Protein AF-A0A1C6T5E4-F1 (afdb_monomer)

Organism: NCBI:txid145854

Solvent-accessible surface area (backbone atoms only — not comparable to full-atom values): 5667 Å² total; per-residue (Å²): 103,76,67,54,27,62,72,72,73,42,65,68,41,74,48,92,82,80,57,68,32,28,40,30,59,60,94,55,29,37,40,41,38,36,61,46,80,46,91,49,88,66,25,62,85,34,36,33,45,46,48,71,50,62,73,58,82,50,62,70,59,54,50,53,49,50,53,58,51,49,70,65,74,63,53,45,43,56,43,64,56,96,87,38,61,74,43,48,79,83,54,67,45,90,78,107

Mean predicted aligned error: 6.54 Å

Sequence (96 aa):
MADLEVVLGFKLSPERTGKEMFLGGDDRGHAWLTWEPEDWEPFQSHPFTLDIATSEPEVPYVTSLFERLAGLGRYRVILLLDHACVRSTHFPCEEW

Foldseek 3Di:
DVLLCVLQVWDWDADPPPFRWTWIDDQFWIKIKGFACDPDPPCPQARIEIDIDGPPPPPVVLVSSQVSVVVVVRHWDFDDDPNQTPDTSGDDSVVD

pLDDT: mean 79.32, std 7.21, range [57.06, 90.12]

Radius of gyration: 13.11 Å; Cα contacts (8 Å, |Δi|>4): 151; chains: 1; bounding box: 26×29×33 Å

Nearest PDB structures (foldseek):
  6x04-assembly1_I  TM=5.655E-01  e=2.735E+00  Saccharomyces cerevisiae S288C
  6a27-assembly1_A  TM=3.890E-01  e=1.676E+00  Deinococcus radiodurans R1 = ATCC 13939 = DSM 20539
  6x04-assembly1_C  TM=5.423E-01  e=6.057E+00  Saccharomyces cerevisiae S288C
  6x04-assembly1_A  TM=5.757E-01  e=8.224E+00  Saccharomyces cerevisiae S288C
  4mpd-assembly1_A-2  TM=4.310E-01  e=7.736E+00  Staphylococcus aureus subsp. aureus MW2

Secondary structure (DSSP, 8-state):
-HHHHHHHSS--EE-TTSSSEEEEEETTEEEEEEE---SSTTTTT--EEEEEEES---HHHHHHHHHHHHTTSSSEEEEEETTEEEEESSS-GGG-

Structure (mmCIF, N/CA/C/O backbone):
data_AF-A0A1C6T5E4-F1
#
_entry.id   AF-A0A1C6T5E4-F1
#
loop_
_atom_site.group_PDB
_atom_site.id
_atom_site.type_symbol
_atom_site.label_atom_id
_atom_site.label_alt_id
_atom_site.label_comp_id
_atom_site.label_asym_id
_atom_site.label_entity_id
_atom_site.label_seq_id
_atom_site.pdbx_PDB_ins_code
_atom_site.Cartn_x
_atom_site.Cartn_y
_atom_site.Cartn_z
_atom_site.occupancy
_atom_site.B_iso_or_equiv
_atom_site.auth_seq_id
_atom_site.auth_comp_id
_atom_site.auth_asym_id
_atom_site.auth_atom_id
_atom_site.pdbx_PDB_model_num
ATOM 1 N N . MET A 1 1 ? -7.423 -4.429 8.553 1.00 74.50 1 MET A N 1
ATOM 2 C CA . MET A 1 1 ? -6.129 -4.871 9.128 1.00 74.50 1 MET A CA 1
ATOM 3 C C . MET A 1 1 ? -5.915 -6.350 8.851 1.00 74.50 1 MET A C 1
ATOM 5 O O . MET A 1 1 ? -5.080 -6.634 8.015 1.00 74.50 1 MET A O 1
ATOM 9 N N . ALA A 1 2 ? -6.685 -7.281 9.430 1.00 79.06 2 ALA A N 1
ATOM 10 C CA . ALA A 1 2 ? -6.495 -8.719 9.162 1.00 79.06 2 ALA A CA 1
ATOM 11 C C . ALA A 1 2 ? -6.617 -9.110 7.671 1.00 79.06 2 ALA A C 1
ATOM 13 O O . ALA A 1 2 ? -5.887 -9.958 7.180 1.00 79.06 2 ALA A O 1
ATOM 14 N N . ASP A 1 3 ? -7.524 -8.472 6.937 1.00 83.81 3 ASP A N 1
ATOM 15 C CA . ASP A 1 3 ? -7.690 -8.613 5.487 1.00 83.81 3 ASP A CA 1
ATOM 16 C C . ASP A 1 3 ? -6.502 -8.052 4.690 1.00 83.81 3 ASP A C 1
ATOM 18 O O . ASP A 1 3 ? -6.034 -8.682 3.746 1.00 83.81 3 ASP A O 1
ATOM 22 N N . LEU A 1 4 ? -5.989 -6.893 5.110 1.00 84.38 4 LEU A N 1
ATOM 23 C CA . LEU A 1 4 ? -4.816 -6.255 4.523 1.00 84.38 4 LEU A CA 1
ATOM 24 C C . LEU A 1 4 ? -3.569 -7.130 4.706 1.00 84.38 4 LEU A C 1
ATOM 26 O O . LEU A 1 4 ? -2.856 -7.384 3.744 1.00 84.38 4 LEU A O 1
ATOM 30 N N . GLU A 1 5 ? -3.349 -7.665 5.907 1.00 86.31 5 GLU A N 1
ATOM 31 C CA . GLU A 1 5 ? -2.237 -8.580 6.204 1.00 86.31 5 GLU A CA 1
ATOM 32 C C . GLU A 1 5 ? -2.314 -9.884 5.395 1.00 86.31 5 GLU A C 1
ATOM 34 O O . GLU A 1 5 ? -1.288 -10.413 4.974 1.00 86.31 5 GLU A O 1
ATOM 39 N N . VAL A 1 6 ? -3.522 -10.392 5.117 1.00 87.62 6 VAL A N 1
ATOM 40 C CA . VAL A 1 6 ? -3.716 -11.556 4.233 1.00 87.62 6 VAL A CA 1
ATOM 41 C C . VAL A 1 6 ? -3.322 -11.233 2.791 1.00 87.62 6 VAL A C 1
ATOM 43 O O . VAL A 1 6 ? -2.700 -12.065 2.133 1.00 87.62 6 VAL A O 1
ATOM 46 N N . VAL A 1 7 ? -3.665 -10.041 2.295 1.00 85.75 7 VAL A N 1
ATOM 47 C CA . VAL A 1 7 ? -3.296 -9.613 0.936 1.00 85.75 7 VAL A CA 1
ATOM 48 C C . VAL A 1 7 ? -1.792 -9.353 0.820 1.00 85.75 7 VAL A C 1
ATOM 50 O O . VAL A 1 7 ? -1.192 -9.745 -0.182 1.00 85.75 7 VAL A O 1
ATOM 53 N N . LEU A 1 8 ? -1.189 -8.736 1.839 1.00 84.25 8 LEU A N 1
ATOM 54 C CA . LEU A 1 8 ? 0.249 -8.461 1.905 1.00 84.25 8 LEU A CA 1
ATOM 55 C C . LEU A 1 8 ? 1.084 -9.734 2.117 1.00 84.25 8 LEU A 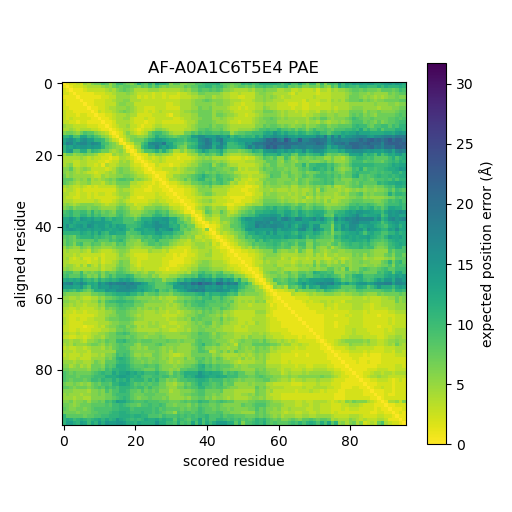C 1
ATOM 57 O O . LEU A 1 8 ? 2.211 -9.808 1.644 1.00 84.25 8 LEU A O 1
ATOM 61 N N . GLY A 1 9 ? 0.540 -10.744 2.802 1.00 85.44 9 GLY A N 1
ATOM 62 C CA . GLY A 1 9 ? 1.251 -11.982 3.139 1.00 85.44 9 GLY A CA 1
ATOM 63 C C . GLY A 1 9 ? 2.118 -11.889 4.400 1.00 85.44 9 GLY A C 1
ATOM 64 O O . GLY A 1 9 ? 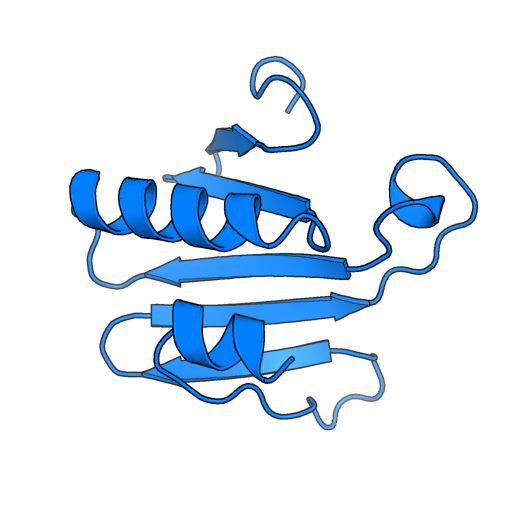2.704 -12.889 4.810 1.00 85.44 9 GLY A O 1
ATOM 65 N N . PHE A 1 10 ? 2.152 -10.729 5.057 1.00 85.88 10 PHE A N 1
ATOM 66 C CA . PHE A 1 10 ? 2.877 -10.482 6.300 1.00 85.88 10 PHE A CA 1
ATOM 67 C C . PHE A 1 10 ? 2.063 -9.599 7.254 1.00 85.88 10 PHE A C 1
ATOM 69 O O . PHE A 1 10 ? 1.080 -8.962 6.874 1.00 85.88 10 PHE A O 1
ATOM 76 N N . LYS A 1 11 ? 2.477 -9.575 8.525 1.00 88.38 11 LYS A N 1
ATOM 77 C CA . LYS A 1 11 ? 1.803 -8.798 9.571 1.00 88.38 11 LYS A CA 1
ATOM 78 C C . LYS A 1 11 ? 2.265 -7.348 9.593 1.00 88.38 11 LYS A C 1
ATOM 80 O O . LYS A 1 11 ? 3.454 -7.081 9.429 1.00 88.38 11 LYS A O 1
ATOM 85 N N . LEU A 1 12 ? 1.338 -6.445 9.896 1.00 86.81 12 LEU A N 1
ATOM 86 C CA . LEU A 1 12 ? 1.606 -5.041 10.171 1.00 86.81 12 LEU A CA 1
ATOM 87 C C . LEU A 1 12 ? 1.615 -4.822 11.688 1.00 86.81 12 LEU A C 1
ATOM 89 O O . LEU A 1 12 ? 0.710 -5.238 12.408 1.00 86.81 12 LEU A O 1
ATOM 93 N N . SER A 1 13 ? 2.646 -4.156 12.190 1.00 87.81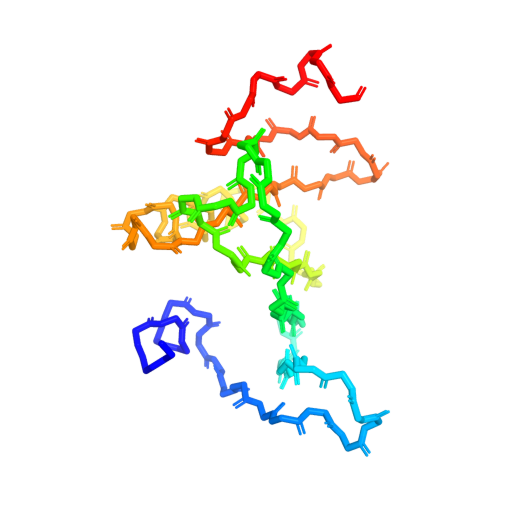 13 SER A N 1
ATOM 94 C CA . SER A 1 13 ? 2.807 -3.831 13.606 1.00 87.81 13 SER A CA 1
ATOM 95 C C . SER A 1 13 ? 2.836 -2.317 13.798 1.00 87.81 13 SER A C 1
ATOM 97 O O . SER A 1 13 ? 3.432 -1.625 12.976 1.00 87.81 13 SER A O 1
ATOM 99 N N . PRO A 1 14 ? 2.227 -1.783 14.868 1.00 84.56 14 PRO A N 1
ATOM 100 C CA . PRO A 1 14 ? 2.239 -0.348 15.122 1.00 84.56 14 PRO A CA 1
ATOM 101 C C . PRO A 1 14 ? 3.673 0.158 15.322 1.00 84.56 14 PRO A C 1
ATOM 103 O O . PRO A 1 14 ? 4.463 -0.447 16.059 1.00 84.56 14 PRO A O 1
ATOM 106 N N . GLU A 1 15 ? 4.008 1.275 14.682 1.00 82.88 15 GLU A N 1
ATOM 107 C CA . GLU A 1 15 ? 5.284 1.948 14.872 1.00 82.88 15 GLU A CA 1
ATOM 108 C C . GLU A 1 15 ? 5.309 2.669 16.229 1.00 82.88 15 GLU A C 1
ATOM 110 O O . GLU A 1 15 ? 4.341 3.286 16.669 1.00 82.88 15 GLU A O 1
ATOM 115 N N . ARG A 1 16 ? 6.443 2.594 16.934 1.00 71.00 16 ARG A N 1
ATOM 116 C CA . ARG A 1 16 ? 6.586 3.122 18.305 1.00 71.00 16 ARG A CA 1
ATOM 117 C C . ARG A 1 16 ? 6.803 4.639 18.380 1.00 71.00 16 ARG A C 1
ATOM 119 O O . ARG A 1 16 ? 7.053 5.159 19.463 1.00 71.00 16 ARG A O 1
ATOM 126 N N . THR A 1 17 ? 6.752 5.344 17.255 1.00 66.50 17 THR A N 1
ATOM 127 C CA . THR A 1 17 ? 7.183 6.745 17.109 1.00 66.50 17 THR A CA 1
ATOM 128 C C . THR A 1 17 ? 6.063 7.769 17.327 1.00 66.50 17 THR A C 1
ATOM 130 O O . THR A 1 17 ? 6.309 8.968 17.230 1.00 66.50 17 THR A O 1
ATOM 133 N N . GLY A 1 18 ? 4.850 7.332 17.687 1.00 57.06 18 GLY A N 1
ATOM 134 C CA . GLY A 1 18 ? 3.753 8.217 18.105 1.00 57.06 18 GLY A CA 1
ATOM 135 C C . GLY A 1 18 ? 2.889 8.778 16.970 1.00 57.06 18 GLY A C 1
ATOM 136 O O . GLY A 1 18 ? 1.933 9.494 17.251 1.00 57.06 18 GLY A O 1
ATOM 137 N N . LYS A 1 19 ? 3.179 8.433 15.709 1.00 64.44 19 LYS A N 1
ATOM 138 C CA . LYS A 1 19 ? 2.210 8.537 14.608 1.00 64.44 19 LYS A CA 1
ATOM 139 C C . LYS A 1 19 ? 1.377 7.256 14.557 1.00 64.44 19 LYS A C 1
ATOM 141 O O . LYS A 1 19 ? 1.897 6.186 14.872 1.00 64.44 19 LYS A O 1
ATOM 146 N N . GLU A 1 20 ? 0.109 7.345 14.154 1.00 79.38 20 GLU A N 1
ATOM 147 C CA . GLU A 1 20 ? -0.710 6.166 13.839 1.00 79.38 20 GLU A CA 1
ATOM 148 C C . GLU A 1 20 ? -0.225 5.538 12.523 1.00 79.38 20 GLU A C 1
ATOM 150 O O . GLU A 1 20 ? -0.828 5.680 11.461 1.00 79.38 20 GLU A O 1
ATOM 155 N N . MET A 1 21 ? 0.937 4.893 12.605 1.00 82.25 21 MET A N 1
ATOM 156 C CA . MET A 1 21 ? 1.611 4.221 11.508 1.00 82.25 21 MET A CA 1
ATOM 157 C C . MET A 1 21 ? 1.771 2.743 11.850 1.00 82.25 21 MET A C 1
ATOM 159 O O . MET A 1 21 ? 2.091 2.390 12.987 1.00 82.25 21 MET A O 1
ATOM 163 N N . PHE A 1 22 ? 1.568 1.873 10.869 1.00 83.94 22 PHE A N 1
ATOM 164 C CA . PHE A 1 22 ? 1.822 0.444 10.978 1.00 83.94 22 PHE A CA 1
ATOM 165 C C . PHE A 1 22 ? 2.826 0.021 9.913 1.00 83.94 22 PHE A C 1
ATOM 167 O O . PHE A 1 22 ? 2.705 0.405 8.754 1.00 83.94 22 PHE A O 1
ATOM 174 N N . LEU A 1 23 ? 3.794 -0.798 10.309 1.00 86.50 23 LEU A N 1
ATOM 175 C CA . LEU A 1 23 ? 4.887 -1.267 9.468 1.00 86.50 23 LEU A CA 1
ATOM 176 C C . LEU A 1 23 ? 4.893 -2.787 9.407 1.00 86.50 23 LEU A C 1
ATOM 178 O O . LEU A 1 23 ? 4.676 -3.455 10.420 1.00 86.50 23 LEU A O 1
ATOM 182 N N . GLY A 1 24 ? 5.211 -3.344 8.250 1.00 86.00 24 GLY A N 1
ATOM 183 C CA . GLY A 1 24 ? 5.459 -4.773 8.114 1.00 86.00 24 GLY A CA 1
ATOM 184 C C . GLY A 1 24 ? 6.227 -5.084 6.848 1.00 86.00 24 GLY A C 1
ATOM 185 O O . GLY A 1 24 ? 6.279 -4.266 5.936 1.00 86.00 24 GLY A O 1
ATOM 186 N N . GLY A 1 25 ? 6.836 -6.258 6.801 1.00 84.31 25 GLY A N 1
ATOM 187 C CA . GLY A 1 25 ? 7.550 -6.715 5.622 1.00 84.31 25 GLY A CA 1
ATOM 188 C C . GLY A 1 25 ? 8.149 -8.100 5.801 1.00 84.31 25 GLY A C 1
ATOM 189 O O . GLY A 1 25 ? 8.209 -8.631 6.915 1.00 84.31 25 GLY A O 1
ATOM 190 N N . ASP A 1 26 ? 8.578 -8.662 4.683 1.00 83.00 26 ASP A N 1
ATOM 191 C CA . ASP A 1 26 ? 9.324 -9.907 4.555 1.00 83.00 26 ASP A CA 1
ATOM 192 C C . ASP A 1 26 ? 10.379 -9.771 3.437 1.00 83.00 26 ASP A C 1
ATOM 194 O O . ASP A 1 26 ? 10.685 -8.670 2.973 1.00 83.00 26 ASP A O 1
ATOM 198 N N . ASP A 1 27 ? 10.943 -10.893 2.987 1.00 79.12 27 ASP A N 1
ATOM 199 C CA . ASP A 1 27 ? 11.958 -10.910 1.928 1.00 79.12 27 ASP A CA 1
ATOM 200 C C . ASP A 1 27 ? 11.448 -10.382 0.567 1.00 79.12 27 ASP A C 1
ATOM 202 O O . ASP A 1 27 ? 12.259 -10.080 -0.313 1.00 79.12 27 ASP A O 1
ATOM 206 N N . ARG A 1 28 ? 10.125 -10.252 0.379 1.00 74.00 28 ARG A N 1
ATOM 207 C CA . ARG A 1 28 ? 9.466 -9.822 -0.86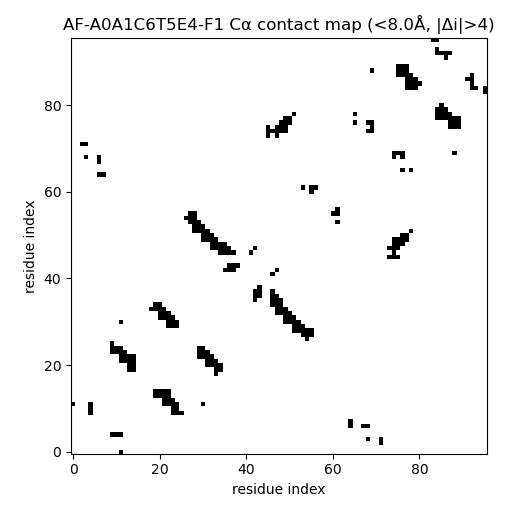9 1.00 74.00 28 ARG A CA 1
ATOM 208 C C . ARG A 1 28 ? 9.108 -8.341 -0.887 1.00 74.00 28 ARG A C 1
ATOM 210 O O . ARG A 1 28 ? 8.871 -7.761 -1.955 1.00 74.00 28 ARG A O 1
ATOM 217 N N . GLY A 1 29 ? 9.024 -7.710 0.279 1.00 77.12 29 GLY A N 1
ATOM 218 C CA . GLY A 1 29 ? 8.660 -6.307 0.361 1.00 77.12 29 GLY A CA 1
ATOM 219 C C . GLY A 1 29 ? 8.333 -5.812 1.757 1.00 77.12 29 GLY A C 1
ATOM 220 O O . GLY A 1 29 ? 8.336 -6.545 2.737 1.00 77.12 29 GLY A O 1
ATOM 221 N N . HIS A 1 30 ? 8.048 -4.521 1.813 1.00 83.06 30 HIS A N 1
ATOM 222 C CA . HIS A 1 30 ? 7.713 -3.770 3.005 1.00 83.06 30 HIS A CA 1
ATOM 223 C C . HIS A 1 30 ? 6.476 -2.921 2.717 1.00 83.06 30 HIS A C 1
ATOM 225 O O . HIS A 1 30 ? 6.275 -2.471 1.587 1.00 83.06 30 HIS A O 1
ATOM 231 N N . ALA A 1 31 ? 5.660 -2.696 3.736 1.00 84.31 31 ALA A N 1
ATOM 232 C CA . ALA A 1 31 ? 4.506 -1.823 3.672 1.00 84.31 31 ALA A CA 1
ATOM 233 C C . ALA A 1 31 ? 4.446 -0.889 4.883 1.00 84.31 31 ALA A C 1
ATOM 235 O O . ALA A 1 31 ? 4.768 -1.280 6.011 1.00 84.31 31 ALA A O 1
ATOM 236 N N . TRP A 1 32 ? 3.979 0.328 4.623 1.00 86.38 32 TRP A N 1
ATOM 237 C CA . TRP A 1 32 ? 3.735 1.385 5.593 1.00 86.38 32 TRP A CA 1
ATOM 238 C C . TRP A 1 32 ? 2.275 1.803 5.458 1.00 86.38 32 TRP A C 1
ATOM 240 O O . TRP A 1 32 ? 1.843 2.235 4.395 1.00 86.38 32 TRP A O 1
ATOM 250 N N . LEU A 1 33 ? 1.498 1.641 6.523 1.00 85.31 33 LEU A N 1
ATOM 251 C CA . LEU A 1 33 ? 0.117 2.101 6.591 1.00 85.31 33 LEU A CA 1
ATOM 252 C C . LEU A 1 33 ? 0.061 3.305 7.524 1.00 85.31 33 LEU A C 1
ATOM 254 O O . LEU A 1 33 ? 0.298 3.151 8.721 1.00 85.31 33 LEU A O 1
ATOM 258 N N . THR A 1 34 ? -0.286 4.471 6.996 1.00 84.88 34 THR A N 1
ATOM 259 C CA . THR A 1 34 ? -0.400 5.716 7.762 1.00 84.88 34 THR A CA 1
ATOM 260 C C . THR A 1 34 ? -1.864 6.121 7.858 1.00 84.88 34 THR A C 1
ATOM 262 O O . THR A 1 34 ? -2.578 6.112 6.855 1.00 84.88 34 THR A O 1
ATOM 265 N N . TRP A 1 35 ? -2.327 6.460 9.062 1.00 82.44 35 TRP A N 1
ATOM 266 C CA . TRP A 1 35 ? -3.619 7.113 9.254 1.00 82.44 35 TRP A CA 1
ATOM 267 C C . TRP A 1 35 ? -3.472 8.634 9.136 1.00 82.44 35 TRP A C 1
ATOM 269 O O . TRP A 1 35 ? -2.706 9.253 9.877 1.00 82.44 35 TRP A O 1
ATOM 279 N N . GLU A 1 36 ? -4.213 9.228 8.205 1.00 79.06 36 GLU A N 1
ATOM 280 C CA . GLU A 1 36 ? -4.202 10.655 7.871 1.00 79.06 36 GLU A CA 1
ATOM 281 C C . GLU A 1 36 ? -5.652 11.176 7.864 1.00 79.06 36 GLU A C 1
ATOM 283 O O . GLU A 1 36 ? -6.304 11.198 6.816 1.00 79.06 36 GLU A O 1
ATOM 288 N N . PRO A 1 37 ? -6.207 11.551 9.033 1.00 71.31 37 PRO A N 1
ATOM 289 C CA . PRO A 1 37 ? -7.622 11.894 9.188 1.00 71.31 37 PRO A CA 1
ATOM 290 C C . PRO A 1 37 ? -7.937 13.342 8.789 1.00 71.31 37 PRO A C 1
ATOM 292 O O . PRO A 1 37 ? -8.670 14.030 9.494 1.00 71.31 37 PRO A O 1
ATOM 295 N N . GLU A 1 38 ? -7.349 13.849 7.707 1.00 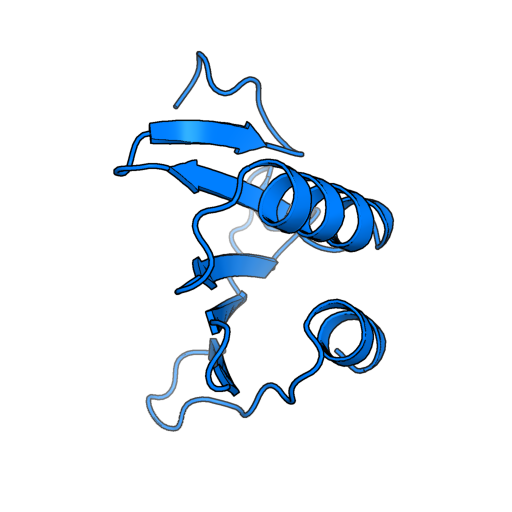78.88 38 GLU A N 1
ATOM 296 C CA . GLU A 1 38 ? -7.609 15.227 7.283 1.00 78.88 38 GLU A CA 1
ATOM 297 C C . GLU A 1 38 ? -9.075 15.406 6.831 1.00 78.88 38 GLU A C 1
ATOM 299 O O . GLU A 1 38 ? -9.700 14.501 6.278 1.00 78.88 38 GLU A O 1
ATOM 304 N N . ASP A 1 39 ? -9.640 16.592 7.073 1.00 71.31 39 ASP A N 1
ATOM 305 C CA . ASP A 1 39 ? -11.081 16.858 6.906 1.00 71.31 39 ASP A CA 1
ATOM 306 C C . ASP A 1 39 ? -11.503 17.193 5.459 1.00 71.31 39 ASP A C 1
ATOM 308 O O . ASP A 1 39 ? -12.633 17.623 5.218 1.00 71.31 39 ASP A O 1
ATOM 312 N N . TRP A 1 40 ? -10.608 17.047 4.482 1.00 70.75 40 TRP A N 1
ATOM 313 C CA . TRP A 1 40 ? -10.884 17.333 3.073 1.00 70.75 40 TRP A CA 1
ATOM 314 C C . TRP A 1 40 ? -10.859 16.055 2.242 1.00 70.75 40 TRP A C 1
ATOM 316 O O . TRP A 1 40 ? -10.121 15.118 2.542 1.00 70.75 40 TRP A O 1
ATOM 326 N N . GLU A 1 41 ? -11.668 15.990 1.184 1.00 61.41 41 GLU A N 1
ATOM 327 C CA . GLU A 1 41 ? -11.611 14.850 0.272 1.00 61.41 41 GLU A CA 1
ATOM 328 C C . GLU A 1 41 ? -10.285 14.885 -0.501 1.00 61.41 41 GLU A C 1
ATOM 330 O O . GLU A 1 41 ? -10.035 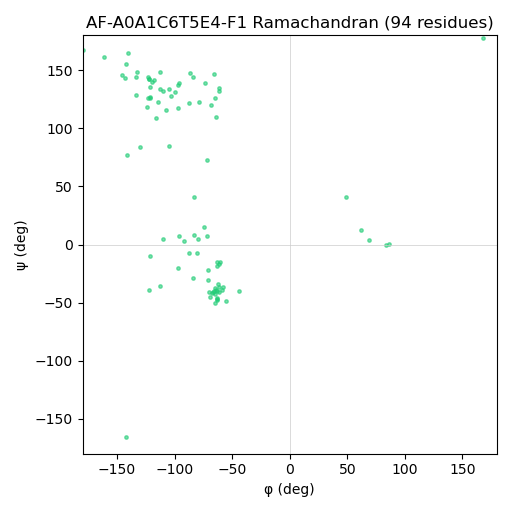15.865 -1.204 1.00 61.41 41 GLU A O 1
ATOM 335 N N . PRO A 1 42 ? -9.450 13.836 -0.383 1.00 60.81 42 PRO A N 1
ATOM 336 C CA . PRO A 1 42 ? -9.939 12.473 -0.165 1.00 60.81 42 PRO A CA 1
ATOM 337 C C . PRO A 1 42 ? -9.709 11.797 1.194 1.00 60.81 42 PRO A C 1
ATOM 339 O O . PRO A 1 42 ? -10.051 10.623 1.373 1.00 60.81 42 PRO A O 1
ATOM 342 N N . PHE A 1 43 ? -9.147 12.530 2.153 1.00 67.06 43 PHE A N 1
ATOM 343 C CA . PHE A 1 43 ? -8.823 12.139 3.538 1.00 67.06 43 PHE A CA 1
ATOM 344 C C . PHE A 1 43 ? -10.036 11.747 4.354 1.00 67.06 43 PHE A C 1
ATOM 346 O O . PHE A 1 43 ? -10.007 10.726 5.044 1.00 67.06 43 PHE A O 1
ATOM 353 N N . GLN A 1 44 ? -11.143 12.439 4.131 1.00 67.56 44 GLN A N 1
ATOM 354 C CA . GLN A 1 44 ? -12.391 12.170 4.822 1.00 67.56 44 GLN A CA 1
ATOM 355 C C . GLN A 1 44 ? -12.988 10.783 4.507 1.00 67.56 44 GLN A C 1
ATOM 357 O O . GLN A 1 44 ? -13.452 10.095 5.418 1.00 67.56 44 GLN A O 1
ATOM 362 N N . SER A 1 45 ? -12.980 10.348 3.242 1.00 69.75 45 SER A N 1
ATOM 363 C CA . SER A 1 45 ? -13.609 9.082 2.837 1.00 69.75 45 SER A CA 1
ATOM 364 C C . SER A 1 45 ? -12.716 7.852 3.032 1.00 69.75 45 SER A C 1
ATOM 366 O O . SER A 1 45 ? -13.225 6.753 3.258 1.00 69.75 45 SER A O 1
ATOM 368 N N . HIS A 1 46 ? -11.393 8.015 2.962 1.00 73.69 46 HIS A N 1
ATOM 369 C CA . HIS A 1 46 ? -10.431 6.911 3.049 1.00 73.69 46 HIS A CA 1
ATOM 370 C C . HIS A 1 46 ? -9.197 7.337 3.851 1.00 73.69 46 HIS A C 1
ATOM 372 O O . HIS A 1 46 ? -8.160 7.595 3.247 1.00 73.69 46 HIS A O 1
ATOM 378 N N . PRO A 1 47 ? -9.251 7.405 5.189 1.00 77.19 47 PRO A N 1
ATOM 379 C CA . PRO A 1 47 ? -8.231 8.068 6.011 1.00 77.19 47 PRO A CA 1
ATOM 380 C C . PRO A 1 47 ? -6.922 7.271 6.146 1.00 77.19 47 PRO A C 1
ATOM 382 O O . PRO A 1 47 ? -6.130 7.535 7.042 1.00 77.19 47 PRO A O 1
ATOM 385 N N . PHE A 1 48 ? -6.701 6.259 5.306 1.00 80.12 48 PHE A N 1
ATOM 386 C CA . PHE A 1 48 ? -5.521 5.407 5.344 1.00 80.12 48 PHE A CA 1
ATOM 387 C C . PHE A 1 48 ? -4.766 5.465 4.018 1.00 80.12 48 PHE A C 1
ATOM 389 O O . PHE A 1 48 ? -5.332 5.158 2.962 1.00 80.12 48 PHE A O 1
ATOM 396 N N . THR A 1 49 ? -3.476 5.766 4.118 1.00 79.62 49 THR A N 1
ATOM 397 C CA . THR A 1 49 ? -2.501 5.712 3.026 1.00 79.62 49 THR A CA 1
ATOM 398 C C . THR A 1 49 ? -1.650 4.457 3.198 1.00 79.62 49 THR A C 1
ATOM 400 O O . THR A 1 49 ? -1.134 4.210 4.288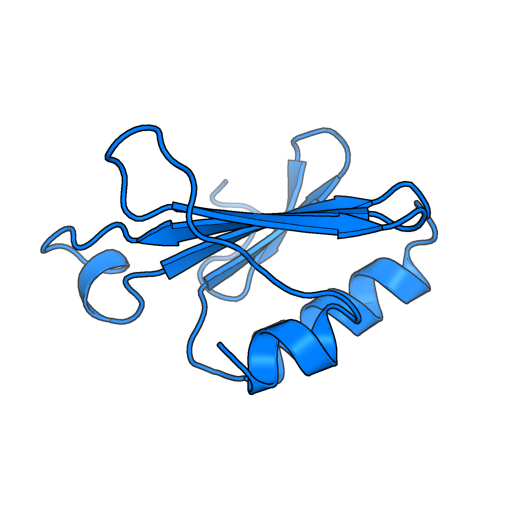 1.00 79.62 49 THR A O 1
ATOM 403 N N . LEU A 1 50 ? -1.543 3.638 2.149 1.00 79.19 50 LEU A N 1
ATOM 404 C CA . LEU A 1 50 ? -0.732 2.419 2.138 1.00 79.19 50 LEU A CA 1
ATOM 405 C C . LEU A 1 50 ? 0.394 2.547 1.108 1.00 79.19 50 LEU A C 1
ATOM 407 O O . LEU A 1 50 ? 0.142 2.454 -0.094 1.00 79.19 50 LEU A O 1
ATOM 411 N N . ASP A 1 51 ? 1.623 2.677 1.593 1.00 79.00 51 ASP A N 1
ATOM 412 C CA . ASP A 1 51 ? 2.833 2.658 0.777 1.00 79.00 51 ASP A CA 1
ATOM 413 C C . ASP A 1 51 ? 3.440 1.256 0.769 1.00 79.00 51 ASP A C 1
ATOM 415 O O . ASP A 1 51 ? 3.486 0.582 1.801 1.00 79.00 51 ASP A O 1
ATOM 419 N N . ILE A 1 52 ? 3.920 0.807 -0.393 1.00 76.81 52 ILE A N 1
ATOM 420 C CA . ILE A 1 52 ? 4.517 -0.522 -0.565 1.00 76.81 52 ILE A CA 1
ATOM 421 C C . ILE A 1 52 ? 5.821 -0.395 -1.340 1.00 76.81 52 ILE A C 1
ATOM 423 O O . ILE A 1 52 ? 5.856 0.158 -2.436 1.00 76.81 52 ILE A O 1
ATOM 427 N N . ALA A 1 53 ? 6.880 -0.982 -0.793 1.00 77.31 53 ALA A N 1
ATOM 428 C CA . ALA A 1 53 ? 8.140 -1.203 -1.486 1.00 77.31 53 ALA A CA 1
ATOM 429 C C . ALA A 1 53 ? 8.327 -2.707 -1.688 1.00 77.31 53 ALA A C 1
ATOM 431 O O . ALA A 1 53 ? 8.146 -3.484 -0.754 1.00 77.31 53 ALA A O 1
ATOM 432 N N . THR A 1 54 ? 8.711 -3.138 -2.884 1.00 74.44 54 THR A N 1
ATOM 433 C CA . THR A 1 54 ? 8.939 -4.559 -3.179 1.00 74.44 54 THR A CA 1
ATOM 434 C C . THR A 1 54 ? 10.349 -4.798 -3.703 1.00 74.44 54 THR A C 1
ATOM 436 O O . THR A 1 54 ? 10.908 -3.970 -4.420 1.00 74.44 54 THR A O 1
ATOM 439 N N . SER A 1 55 ? 10.924 -5.936 -3.322 1.00 69.44 55 SER A N 1
ATOM 440 C CA . SER A 1 55 ? 12.170 -6.486 -3.867 1.00 69.44 55 SER A CA 1
ATOM 441 C C . SER A 1 55 ? 11.929 -7.356 -5.108 1.00 69.44 55 SER A C 1
ATOM 443 O O . SER A 1 55 ? 12.891 -7.753 -5.763 1.00 69.44 55 SER A O 1
ATOM 445 N N . GLU A 1 56 ? 10.663 -7.623 -5.451 1.00 69.62 56 GLU A N 1
ATOM 446 C CA . GLU A 1 56 ? 10.223 -8.353 -6.641 1.00 69.62 56 GLU A CA 1
ATOM 447 C C . GLU A 1 56 ? 9.648 -7.352 -7.664 1.00 69.62 56 GLU A C 1
ATOM 449 O O . GLU A 1 56 ? 8.435 -7.139 -7.722 1.00 69.62 56 GLU A O 1
ATOM 454 N N . PRO A 1 57 ? 10.492 -6.712 -8.498 1.00 61.66 57 PRO A N 1
ATOM 455 C CA . PRO A 1 57 ? 10.065 -5.666 -9.432 1.00 61.66 57 PRO A CA 1
ATOM 456 C C . PRO A 1 57 ? 9.253 -6.208 -10.619 1.00 61.66 57 PRO A C 1
ATOM 458 O O . PRO A 1 57 ? 8.982 -5.476 -11.573 1.00 61.66 57 PRO A O 1
ATOM 461 N N . GLU A 1 58 ? 8.890 -7.493 -10.613 1.00 70.12 58 GLU A N 1
ATOM 462 C CA . GLU A 1 58 ? 8.100 -8.080 -11.683 1.00 70.12 58 GLU A CA 1
ATOM 463 C C . GLU A 1 58 ? 6.716 -7.424 -11.720 1.00 70.12 58 GLU A C 1
ATOM 465 O O . GLU A 1 58 ? 5.854 -7.651 -10.869 1.00 70.12 58 GLU A O 1
ATOM 470 N N . VAL A 1 59 ? 6.494 -6.623 -12.767 1.00 70.56 59 VAL A N 1
ATOM 471 C CA . VAL A 1 59 ? 5.246 -5.893 -13.034 1.00 70.56 59 VAL A CA 1
ATOM 472 C C . VAL A 1 59 ? 3.982 -6.746 -12.814 1.00 70.56 59 VAL A C 1
ATOM 474 O O . VAL A 1 59 ? 3.030 -6.218 -12.232 1.00 70.56 59 VAL A O 1
ATOM 477 N N . PRO A 1 60 ? 3.923 -8.046 -13.186 1.00 78.69 60 PRO A N 1
ATOM 478 C CA . PRO A 1 60 ? 2.757 -8.890 -12.911 1.00 78.69 60 PRO A CA 1
ATOM 479 C C . PRO A 1 60 ? 2.441 -9.079 -11.421 1.00 78.69 60 PRO A C 1
ATOM 481 O O . PRO A 1 60 ? 1.270 -9.029 -11.038 1.00 78.69 60 PRO A O 1
ATOM 484 N N . TYR A 1 61 ? 3.458 -9.273 -10.574 1.00 78.31 61 TYR A N 1
ATOM 485 C CA . TYR A 1 61 ? 3.266 -9.442 -9.131 1.00 78.31 61 TYR A CA 1
ATOM 486 C C . TYR A 1 61 ? 2.697 -8.165 -8.516 1.00 78.31 61 TYR A C 1
ATOM 488 O O . TYR A 1 61 ? 1.665 -8.190 -7.842 1.00 78.31 61 TYR A O 1
ATOM 496 N N . VAL A 1 62 ? 3.331 -7.038 -8.828 1.00 77.31 62 VAL A N 1
ATOM 497 C CA . VAL A 1 62 ? 2.967 -5.718 -8.310 1.00 77.31 62 VAL A CA 1
ATOM 498 C C . VAL A 1 62 ? 1.569 -5.299 -8.772 1.00 77.31 62 VAL A C 1
ATOM 500 O O . VAL A 1 62 ? 0.773 -4.788 -7.985 1.00 77.31 62 VAL A O 1
ATOM 503 N N . THR A 1 63 ? 1.222 -5.604 -10.023 1.00 82.44 63 THR A N 1
ATOM 504 C CA . THR A 1 63 ? -0.121 -5.380 -10.579 1.00 82.44 63 THR A CA 1
ATOM 505 C C . THR A 1 63 ? -1.177 -6.211 -9.847 1.00 82.44 63 THR A C 1
ATOM 507 O O . THR A 1 63 ? -2.208 -5.678 -9.439 1.00 82.44 63 THR A O 1
ATOM 510 N N . SER A 1 64 ? -0.909 -7.501 -9.622 1.00 86.38 64 SER A N 1
ATOM 511 C CA . SER A 1 64 ? -1.807 -8.402 -8.886 1.00 86.38 64 SER A CA 1
ATOM 512 C C . SER A 1 64 ? -1.964 -8.001 -7.415 1.00 86.38 64 SER A C 1
ATOM 514 O O . SER A 1 64 ? -3.049 -8.101 -6.838 1.00 86.38 64 SER A O 1
ATOM 516 N N . LEU A 1 65 ? -0.890 -7.531 -6.775 1.00 84.00 65 LEU A N 1
ATOM 517 C CA . LEU A 1 65 ? -0.946 -6.988 -5.421 1.00 84.00 65 LEU A CA 1
ATOM 518 C C . LEU A 1 65 ? -1.823 -5.730 -5.371 1.00 84.00 65 LEU A C 1
ATOM 520 O O . LEU A 1 65 ? -2.728 -5.668 -4.542 1.00 84.00 65 LEU A O 1
ATOM 524 N N . PHE A 1 66 ? -1.626 -4.788 -6.298 1.00 86.62 66 PHE A N 1
ATOM 525 C CA . PHE A 1 66 ? -2.459 -3.590 -6.405 1.00 86.62 66 PHE A CA 1
ATOM 526 C C . PHE A 1 66 ? -3.945 -3.935 -6.555 1.00 86.62 66 PHE A C 1
ATOM 528 O O . PHE A 1 66 ? -4.770 -3.398 -5.825 1.00 86.62 66 PHE A O 1
ATOM 535 N N . GLU A 1 67 ? -4.301 -4.854 -7.455 1.00 90.06 67 GLU A N 1
ATOM 536 C CA . GLU A 1 67 ? -5.701 -5.230 -7.699 1.00 90.06 67 GLU A CA 1
ATOM 537 C C . GLU A 1 67 ? -6.359 -5.868 -6.472 1.00 90.06 67 GLU A C 1
ATOM 539 O O . GLU A 1 67 ? -7.501 -5.546 -6.140 1.00 90.06 67 GLU A O 1
ATOM 544 N N . ARG A 1 68 ? -5.627 -6.723 -5.748 1.00 90.12 68 ARG A N 1
ATOM 545 C CA . ARG A 1 68 ? -6.119 -7.326 -4.502 1.00 90.12 68 ARG A CA 1
ATOM 546 C C . ARG A 1 68 ? -6.313 -6.287 -3.399 1.00 90.12 68 ARG A C 1
ATOM 548 O O . ARG A 1 68 ? -7.309 -6.360 -2.685 1.00 90.12 68 ARG A O 1
ATOM 555 N N . LEU A 1 69 ? -5.401 -5.321 -3.277 1.00 87.62 69 LEU A N 1
ATOM 556 C CA . LEU A 1 69 ? -5.505 -4.232 -2.302 1.00 87.62 69 LEU A CA 1
ATOM 557 C C . LEU A 1 69 ? -6.645 -3.270 -2.645 1.00 87.62 69 LEU A C 1
ATOM 559 O O . LEU A 1 69 ? -7.444 -2.934 -1.774 1.00 87.62 69 LEU A O 1
ATOM 563 N N . ALA A 1 70 ? -6.766 -2.883 -3.915 1.00 86.81 70 ALA A N 1
ATOM 564 C CA . ALA A 1 70 ? -7.861 -2.061 -4.418 1.00 86.81 70 ALA A CA 1
ATOM 565 C C . ALA A 1 70 ? -9.221 -2.739 -4.185 1.00 86.81 70 ALA A C 1
ATOM 567 O O . ALA A 1 70 ? -10.181 -2.090 -3.771 1.00 86.81 70 ALA A O 1
ATOM 568 N N . GLY A 1 71 ? -9.287 -4.063 -4.363 1.00 88.38 71 GLY A N 1
ATOM 569 C CA . GLY A 1 71 ? -10.477 -4.870 -4.097 1.00 88.38 71 GLY A CA 1
ATOM 570 C C . GLY A 1 71 ? -10.956 -4.854 -2.641 1.00 88.38 71 GLY A C 1
ATOM 571 O O . GLY A 1 71 ? -12.112 -5.188 -2.389 1.00 88.38 71 GLY A O 1
ATOM 572 N N . LEU A 1 72 ? -10.123 -4.431 -1.679 1.00 86.62 72 LEU A N 1
ATOM 573 C CA . LEU A 1 72 ? -10.553 -4.254 -0.287 1.00 86.62 72 LEU A CA 1
ATOM 574 C C . LEU A 1 72 ? -11.481 -3.043 -0.111 1.00 86.62 72 LEU A C 1
ATOM 576 O O . LEU A 1 72 ? -12.204 -2.992 0.883 1.00 86.62 72 LEU A O 1
ATOM 580 N N . GLY A 1 73 ? -11.444 -2.066 -1.028 1.00 81.75 73 GLY A N 1
ATOM 581 C CA . GLY A 1 73 ? -12.356 -0.914 -1.068 1.00 81.75 73 GLY A CA 1
ATOM 582 C C . GLY A 1 73 ? -12.300 0.023 0.144 1.00 81.75 73 GLY A C 1
ATOM 583 O O . GLY A 1 73 ? -13.207 0.825 0.333 1.00 81.75 73 GLY A O 1
ATOM 584 N N . ARG A 1 74 ? -11.281 -0.110 1.001 1.00 78.69 74 ARG A N 1
ATOM 585 C CA . ARG A 1 74 ? -11.137 0.641 2.265 1.00 78.69 74 ARG A CA 1
ATOM 586 C C . ARG A 1 74 ? -9.857 1.463 2.357 1.00 78.69 74 ARG A C 1
ATO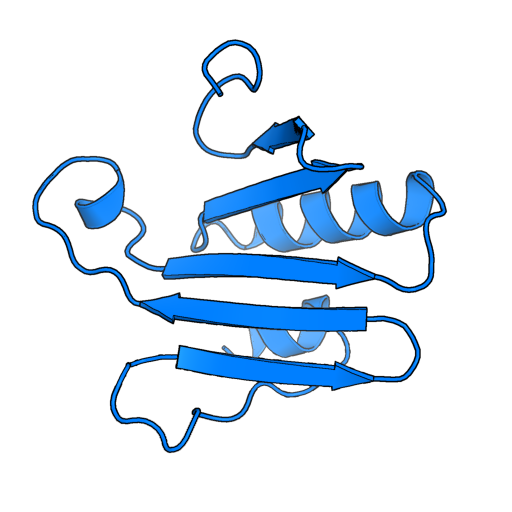M 588 O O . ARG A 1 74 ? -9.702 2.245 3.289 1.00 78.69 74 ARG A O 1
ATOM 595 N N . TYR A 1 75 ? -8.943 1.259 1.419 1.00 79.50 75 TYR A N 1
ATOM 596 C CA . TYR A 1 75 ? -7.610 1.844 1.423 1.00 79.50 75 TYR A CA 1
ATOM 597 C C . TYR A 1 75 ? -7.415 2.643 0.147 1.00 79.50 75 TYR A C 1
ATOM 599 O O . TYR A 1 75 ? -7.843 2.200 -0.922 1.00 79.50 75 TYR A O 1
ATOM 607 N N . ARG A 1 76 ? -6.723 3.781 0.245 1.00 78.81 76 ARG A N 1
ATOM 608 C CA . ARG A 1 76 ? -6.148 4.391 -0.949 1.00 78.81 76 ARG A CA 1
ATOM 609 C C . ARG A 1 76 ? -4.880 3.643 -1.291 1.00 78.81 76 ARG A C 1
ATOM 611 O O . ARG A 1 76 ? -3.968 3.532 -0.476 1.00 78.81 76 ARG A O 1
ATOM 618 N N . VAL A 1 77 ? -4.857 3.119 -2.503 1.00 81.75 77 VAL A N 1
ATOM 619 C CA . VAL A 1 77 ? -3.710 2.399 -3.040 1.00 81.75 77 VAL A CA 1
ATOM 620 C C . VAL A 1 77 ? -3.162 3.210 -4.198 1.00 81.75 77 VAL A C 1
ATOM 622 O O . VAL A 1 77 ? -3.892 3.487 -5.158 1.00 81.75 77 VAL A O 1
ATOM 625 N N . ILE A 1 78 ? -1.888 3.573 -4.091 1.00 80.44 78 ILE A N 1
ATOM 626 C CA . ILE A 1 78 ? -1.103 4.205 -5.145 1.00 80.44 78 ILE A CA 1
ATOM 627 C C . ILE A 1 78 ? 0.086 3.285 -5.400 1.00 80.44 78 ILE A C 1
ATOM 629 O O . ILE A 1 78 ? 0.802 2.899 -4.480 1.00 80.44 78 ILE A O 1
ATOM 633 N N . LEU A 1 79 ? 0.272 2.899 -6.656 1.00 79.88 79 LEU A N 1
ATOM 634 C CA . LEU A 1 79 ? 1.435 2.159 -7.099 1.00 79.88 79 LEU A CA 1
ATOM 635 C C . LEU A 1 79 ? 2.449 3.131 -7.692 1.00 79.88 79 LEU A C 1
ATOM 637 O O . LEU A 1 79 ? 2.185 3.740 -8.732 1.00 79.88 79 LEU A O 1
ATOM 641 N N . LEU A 1 80 ? 3.617 3.205 -7.058 1.00 76.62 80 LEU A N 1
ATOM 642 C CA . LEU A 1 80 ? 4.762 3.969 -7.535 1.00 76.62 80 LEU A CA 1
ATOM 643 C C . LEU A 1 80 ? 5.828 3.026 -8.108 1.00 76.62 80 LEU A C 1
ATOM 645 O O . LEU A 1 80 ? 6.188 2.040 -7.467 1.00 76.62 80 LEU A O 1
ATOM 649 N N . LEU A 1 81 ? 6.364 3.349 -9.285 1.00 73.81 81 LEU A N 1
ATOM 650 C CA . LEU A 1 81 ? 7.588 2.749 -9.831 1.00 73.81 81 LEU A CA 1
ATOM 651 C C . LEU A 1 81 ? 8.571 3.884 -10.111 1.00 73.81 81 LEU A C 1
ATOM 653 O O . LEU A 1 81 ? 8.203 4.859 -10.760 1.00 73.81 81 LEU A O 1
ATOM 657 N N . ASP A 1 82 ? 9.791 3.793 -9.579 1.00 74.25 82 ASP A N 1
ATOM 658 C CA . ASP A 1 82 ? 10.810 4.846 -9.705 1.00 74.25 82 ASP A CA 1
ATOM 659 C C . ASP A 1 82 ? 10.286 6.256 -9.363 1.00 74.25 82 ASP A C 1
ATOM 661 O O . ASP A 1 82 ? 10.619 7.240 -10.013 1.00 74.25 82 ASP A O 1
ATOM 665 N N . HIS A 1 83 ? 9.473 6.351 -8.303 1.00 71.25 83 HIS A N 1
ATOM 666 C CA . HIS A 1 83 ? 8.844 7.590 -7.808 1.00 71.25 83 HIS A CA 1
ATOM 667 C C . HIS A 1 83 ? 7.754 8.182 -8.727 1.00 71.25 83 HIS A C 1
ATOM 669 O O . HIS A 1 83 ? 7.184 9.224 -8.402 1.00 71.25 83 HIS A O 1
ATOM 675 N N . ALA A 1 84 ? 7.412 7.515 -9.832 1.00 77.50 84 ALA A N 1
ATOM 676 C CA . ALA A 1 84 ? 6.305 7.890 -10.704 1.00 77.50 84 ALA A CA 1
ATOM 677 C C . ALA A 1 84 ? 5.040 7.083 -10.375 1.00 77.50 84 ALA A C 1
ATOM 679 O O . ALA A 1 84 ? 5.108 5.866 -10.188 1.00 77.50 84 ALA A O 1
ATOM 680 N N . CYS A 1 85 ? 3.880 7.748 -10.344 1.00 82.25 85 CYS A N 1
ATOM 681 C CA . CYS A 1 85 ? 2.586 7.071 -10.261 1.00 82.25 85 CYS A CA 1
ATOM 682 C C . CYS A 1 85 ? 2.345 6.241 -11.521 1.00 82.25 85 CYS A C 1
ATOM 684 O O . CYS A 1 85 ? 2.407 6.748 -12.640 1.00 82.25 85 CYS A O 1
ATOM 686 N N . VAL A 1 86 ? 2.048 4.956 -11.330 1.00 84.56 86 VAL A N 1
ATOM 687 C CA . VAL A 1 86 ? 1.720 4.022 -12.418 1.00 84.56 86 VAL A CA 1
ATOM 688 C C . VAL A 1 86 ? 0.266 3.576 -12.348 1.00 84.56 86 VAL A C 1
ATOM 690 O O . VAL A 1 86 ? -0.379 3.392 -13.380 1.00 84.56 86 VAL A O 1
ATOM 693 N N . ARG A 1 87 ? -0.276 3.416 -11.136 1.00 86.75 87 ARG A N 1
ATOM 694 C CA . ARG A 1 87 ? -1.705 3.183 -10.901 1.00 86.75 87 ARG A CA 1
ATOM 695 C C . ARG A 1 87 ? -2.150 3.851 -9.609 1.00 86.75 87 ARG A C 1
ATOM 697 O O . ARG A 1 87 ? -1.416 3.855 -8.630 1.00 86.75 87 ARG A O 1
ATOM 704 N N . SER A 1 88 ? -3.382 4.334 -9.579 1.00 84.88 88 SER A N 1
ATOM 705 C CA . SER A 1 88 ? -4.013 4.854 -8.371 1.00 84.88 88 SER A CA 1
ATOM 706 C C . SER A 1 88 ? -5.490 4.478 -8.375 1.00 84.88 88 SER A C 1
ATOM 708 O O . SER A 1 88 ? -6.132 4.390 -9.419 1.00 84.88 88 SER A O 1
ATOM 710 N N . THR A 1 89 ? -6.013 4.179 -7.190 1.00 85.25 89 THR A N 1
ATOM 711 C CA . THR A 1 89 ? -7.449 3.923 -6.969 1.00 85.25 89 THR A CA 1
ATOM 712 C C . THR A 1 89 ? -8.257 5.210 -6.844 1.00 85.25 89 THR A C 1
ATOM 714 O O . THR A 1 89 ? -9.480 5.154 -6.754 1.00 85.25 89 THR A O 1
ATOM 717 N N . HIS A 1 90 ? -7.578 6.357 -6.803 1.00 79.31 90 HIS A N 1
ATOM 718 C CA . HIS A 1 90 ? -8.158 7.587 -6.296 1.00 79.31 90 HIS A CA 1
ATOM 719 C C . HIS A 1 90 ? -8.153 8.736 -7.309 1.00 79.31 90 HIS A C 1
ATOM 721 O O . HIS A 1 90 ? -9.128 9.473 -7.409 1.00 79.31 90 HIS A O 1
ATOM 727 N N . PHE A 1 91 ? -7.082 8.866 -8.084 1.00 80.06 91 PHE A N 1
ATOM 728 C CA . PHE A 1 91 ? -6.941 9.880 -9.126 1.00 80.06 91 PHE A CA 1
ATOM 729 C C . PHE A 1 91 ? -6.210 9.270 -10.333 1.00 80.06 91 PHE A C 1
ATOM 731 O O . PHE A 1 91 ? -5.484 8.285 -10.166 1.00 80.06 91 PHE A O 1
ATOM 738 N N . PRO A 1 92 ? -6.397 9.802 -11.549 1.00 85.31 92 PRO A N 1
ATOM 739 C CA . PRO A 1 92 ? -5.578 9.427 -12.699 1.00 85.31 92 PRO A CA 1
ATOM 740 C C . PRO A 1 92 ? -4.109 9.782 -12.433 1.00 85.31 92 PRO A C 1
ATOM 742 O O . PRO A 1 92 ? -3.825 10.894 -12.005 1.00 85.31 92 PRO A O 1
ATOM 745 N N . CYS A 1 93 ? -3.159 8.875 -12.678 1.00 84.44 93 CYS A N 1
ATOM 746 C CA . CYS A 1 93 ? -1.737 9.142 -12.400 1.00 84.44 93 CYS A CA 1
ATOM 747 C C . CYS A 1 93 ? -1.158 10.331 -13.188 1.00 84.44 93 CYS A C 1
ATOM 749 O O . CYS A 1 93 ? -0.093 10.827 -12.841 1.00 84.44 93 CYS A O 1
ATOM 751 N N . GLU A 1 94 ? -1.842 10.797 -14.232 1.00 87.44 94 GLU A N 1
ATOM 752 C CA . GLU A 1 94 ? -1.531 12.024 -14.965 1.00 87.44 94 GLU A CA 1
ATOM 753 C C . GLU A 1 94 ? -1.641 13.293 -14.101 1.00 87.44 94 GLU A C 1
ATOM 755 O O . GLU A 1 94 ? -1.095 14.330 -14.473 1.00 87.44 94 GLU A O 1
ATOM 760 N N . GLU A 1 95 ? -2.343 13.215 -12.968 1.00 79.19 95 GLU A N 1
ATOM 761 C CA . GLU A 1 95 ? -2.528 14.299 -11.997 1.00 79.19 95 GLU A CA 1
ATOM 762 C C . GLU A 1 95 ? -1.529 14.237 -10.817 1.00 79.19 95 GLU A C 1
ATOM 764 O O . GLU A 1 95 ? -1.679 15.002 -9.865 1.00 79.19 95 GLU A O 1
ATOM 769 N N . TRP A 1 96 ? -0.537 13.331 -10.864 1.00 72.56 96 TRP A N 1
ATOM 770 C CA . TRP A 1 96 ? 0.507 13.142 -9.839 1.00 72.56 96 TRP A CA 1
ATOM 771 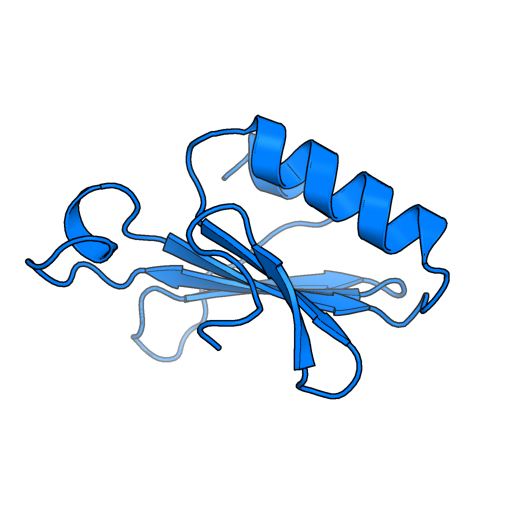C C . TRP A 1 96 ? 1.614 14.204 -9.875 1.00 72.56 96 TRP A C 1
ATOM 773 O O . TRP A 1 96 ? 2.118 14.512 -10.982 1.00 72.56 96 TRP A O 1
#